Protein AF-A0A3D5ENH5-F1 (afdb_monomer)

Mean predicted aligned error: 2.67 Å

Sequence (175 aa):
KPVLPAELISSATKFFINPTGRFVIGGPMGDCGLTGRKIIVDTYGGMARHGGGAFSGKDPSKVDRSAAYAARYVAKNVVAAGLADKCELQVSYAIGVAEPTSISIETFGTGKLDEARLIELVREHFDLRPYGLIQMLDLERPIYQPTAAYGHFGRNEFPWESTDKADALRAAAGL

pLDDT: mean 98.02, std 1.58, range [82.12, 98.94]

Secondary structure (DSSP, 8-state):
--SS-GGG--TT----SSTTS---S-GGGTS---TTTTHHHHTTTTSS---S---TT--TTSHHHHHHHHHHHHHHHHHHTTS-S--EEEEE--TT-SS-SEEEEE-TT--SS-HHHHHHHHHHH---SHHHHHHHTT-SSS--GGGGSS-SSS-TTSGGG--TTHHHHHHHTT-

Solvent-accessible surface area (backbone atoms only — not comparable to full-atom values): 10839 Å² total; per-residue (Å²): 116,98,83,56,66,66,90,80,60,53,93,82,60,84,82,81,76,59,84,88,56,85,84,82,80,56,65,71,85,63,49,87,81,62,89,55,79,49,52,50,62,37,52,57,72,70,78,59,91,79,95,77,58,46,51,77,96,59,62,56,80,42,52,54,38,34,49,53,39,48,34,46,20,50,29,48,14,43,36,68,35,65,44,17,84,42,59,50,60,49,76,40,70,50,93,96,48,58,61,57,75,43,77,51,62,46,32,88,88,41,43,79,59,57,55,68,61,50,53,52,52,45,63,75,77,46,59,74,27,58,69,36,39,33,64,79,45,65,49,95,57,98,72,59,76,75,38,77,53,93,26,66,57,96,54,79,92,40,65,48,57,50,56,85,56,8,66,61,51,21,53,77,69,75,101

Nearest PDB structures (foldseek):
  7r2w-assembly1_A  TM=9.983E-01  e=2.459E-21  Escherichia coli
  7lo2-assembly1_C  TM=9.906E-01  e=1.721E-21  Escherichia coli 908573
  7low-assembly1_B  TM=9.964E-01  e=7.612E-21  Escherichia coli 908573
  7lo2-assembly1_B  TM=9.666E-01  e=2.610E-21  Escherichia coli 908573
  7r3b-assembly1_A  TM=9.700E-01  e=1.174E-19  Lactiplantibacillus plantarum

Structure (mmCIF, N/CA/C/O backbone):
data_AF-A0A3D5ENH5-F1
#
_entry.id   AF-A0A3D5ENH5-F1
#
loop_
_atom_site.group_PDB
_atom_site.id
_atom_site.type_symbol
_atom_site.label_atom_id
_atom_site.label_alt_id
_atom_site.label_comp_id
_atom_site.label_asym_id
_atom_site.label_entity_id
_atom_site.label_seq_id
_atom_site.pdbx_PDB_ins_code
_atom_site.Cartn_x
_atom_site.Cartn_y
_atom_site.Cartn_z
_atom_site.occupancy
_atom_site.B_iso_or_equiv
_atom_site.auth_seq_id
_atom_site.auth_comp_id
_atom_site.auth_asym_id
_atom_site.auth_atom_id
_atom_site.pdbx_PDB_model_num
ATOM 1 N N . LYS A 1 1 ? -4.719 -14.489 -23.154 1.00 82.12 1 LYS A N 1
ATOM 2 C CA . LYS A 1 1 ? -5.887 -15.387 -22.976 1.00 82.12 1 LYS A CA 1
ATOM 3 C C . LYS A 1 1 ? -5.878 -16.112 -21.629 1.00 82.12 1 LYS A C 1
ATOM 5 O O . LYS A 1 1 ? -6.842 -15.902 -20.925 1.00 82.12 1 LYS A O 1
ATOM 10 N N . PRO A 1 2 ? -4.840 -16.864 -21.210 1.00 95.56 2 PRO A N 1
ATOM 11 C CA . PRO A 1 2 ? -4.902 -17.636 -19.955 1.00 95.56 2 PRO A CA 1
ATOM 12 C C . PRO A 1 2 ? -4.847 -16.801 -18.659 1.00 95.56 2 PRO A C 1
ATOM 14 O O . PRO A 1 2 ? -5.080 -17.344 -17.592 1.00 95.56 2 PRO A O 1
ATOM 17 N N . VAL A 1 3 ? -4.506 -15.508 -18.746 1.00 97.00 3 VAL A N 1
ATOM 18 C CA . VAL A 1 3 ? -4.291 -14.631 -17.576 1.00 97.00 3 VAL A CA 1
ATOM 19 C C . VAL A 1 3 ? -5.497 -13.739 -17.261 1.00 97.00 3 VAL A C 1
ATOM 21 O O . VAL A 1 3 ? -5.759 -13.455 -16.101 1.00 97.00 3 VAL A O 1
ATOM 24 N N . LEU A 1 4 ? -6.212 -13.263 -18.284 1.00 97.00 4 LEU A N 1
ATOM 25 C CA . LEU A 1 4 ? -7.341 -12.346 -18.100 1.00 97.00 4 LEU A CA 1
ATOM 26 C C . LEU A 1 4 ? -8.644 -13.155 -18.006 1.00 97.00 4 LEU A C 1
ATOM 28 O O . LEU A 1 4 ? -8.786 -14.091 -18.799 1.00 97.00 4 LEU A O 1
ATOM 32 N N . PRO A 1 5 ? -9.595 -12.782 -17.128 1.00 97.25 5 PRO A N 1
ATOM 33 C CA . PRO A 1 5 ? -10.914 -13.407 -17.089 1.00 97.25 5 PRO A CA 1
ATOM 34 C C . PRO A 1 5 ? -11.600 -13.325 -18.457 1.00 97.25 5 PRO A C 1
ATOM 36 O O . PRO A 1 5 ? -11.591 -12.274 -19.108 1.00 97.25 5 PRO A O 1
ATOM 39 N N . ALA A 1 6 ? -12.140 -14.450 -18.925 1.00 96.38 6 ALA A N 1
ATOM 40 C CA . ALA A 1 6 ? -12.645 -14.581 -20.290 1.00 96.38 6 ALA A CA 1
ATOM 41 C C . ALA A 1 6 ? -13.847 -13.662 -20.553 1.00 96.38 6 ALA A C 1
ATOM 43 O O . ALA A 1 6 ? -13.983 -13.122 -21.647 1.00 96.38 6 ALA A O 1
ATOM 44 N N . GLU A 1 7 ? -14.669 -13.436 -19.534 1.00 96.81 7 GLU A N 1
ATOM 45 C CA . GLU A 1 7 ? -15.854 -12.585 -19.539 1.00 96.81 7 GLU A CA 1
ATOM 46 C C . GLU A 1 7 ? -15.550 -11.093 -19.747 1.00 96.81 7 GLU A C 1
ATOM 48 O O . GLU A 1 7 ? -16.420 -10.349 -20.193 1.00 96.81 7 GLU A O 1
ATOM 53 N N . LEU A 1 8 ? -14.314 -10.649 -19.483 1.00 97.19 8 LEU A N 1
ATOM 54 C CA . LEU A 1 8 ? -13.879 -9.269 -19.733 1.00 97.19 8 LEU A CA 1
ATOM 55 C C . LEU A 1 8 ? -13.344 -9.062 -21.161 1.00 97.19 8 LEU A C 1
ATOM 57 O O . LEU A 1 8 ? -13.073 -7.928 -21.564 1.00 97.19 8 LEU A O 1
ATOM 61 N N . ILE A 1 9 ? -13.170 -10.138 -21.937 1.00 97.38 9 ILE A N 1
ATOM 62 C CA . ILE A 1 9 ? -12.692 -10.085 -23.321 1.00 97.38 9 ILE A CA 1
ATOM 63 C C . ILE A 1 9 ? -13.882 -10.200 -24.271 1.00 97.38 9 ILE A C 1
ATOM 65 O O . ILE A 1 9 ? -14.577 -11.210 -24.306 1.00 97.38 9 ILE A O 1
ATOM 69 N N . SER A 1 10 ? -14.066 -9.189 -25.115 1.00 96.81 10 SER A N 1
ATOM 70 C CA . SER A 1 10 ? -15.130 -9.154 -26.121 1.00 96.81 10 SER A CA 1
ATOM 71 C C . SER A 1 10 ? -14.571 -8.940 -27.527 1.00 96.81 10 SER A C 1
ATOM 73 O O . SER A 1 10 ? -13.373 -8.723 -27.719 1.00 96.81 10 SER A O 1
ATOM 75 N N . SER A 1 11 ? -15.452 -8.952 -28.530 1.00 97.50 11 SER A N 1
ATOM 76 C CA . SER A 1 11 ? -15.104 -8.587 -29.909 1.00 97.50 11 SER A CA 1
ATOM 77 C C . SER A 1 11 ? -14.621 -7.137 -30.050 1.00 97.50 11 SER A C 1
ATOM 79 O O . SER A 1 11 ? -13.921 -6.824 -31.010 1.00 97.50 11 SER A O 1
ATOM 81 N N . ALA A 1 12 ? -14.947 -6.260 -29.094 1.00 97.88 12 ALA A N 1
ATOM 82 C CA . ALA A 1 12 ? -14.479 -4.876 -29.064 1.00 97.88 12 ALA A CA 1
ATOM 83 C C . ALA A 1 12 ? -13.084 -4.715 -28.425 1.00 97.88 12 ALA A C 1
ATOM 85 O O . ALA A 1 12 ? -12.483 -3.640 -28.517 1.00 97.88 12 ALA A O 1
ATOM 86 N N . THR A 1 13 ? -12.550 -5.754 -27.772 1.00 98.00 13 THR A N 1
ATOM 87 C CA . THR A 1 13 ? -11.240 -5.699 -27.113 1.00 98.00 13 THR A CA 1
ATOM 88 C C . THR A 1 13 ? -10.122 -5.581 -28.147 1.00 98.00 13 THR A C 1
ATOM 90 O O . THR A 1 13 ? -9.958 -6.429 -29.023 1.00 98.00 13 THR A O 1
ATOM 93 N N . LYS A 1 14 ? -9.304 -4.534 -28.018 1.00 98.00 14 LYS A N 1
ATOM 94 C CA . LYS A 1 14 ? -8.143 -4.300 -28.885 1.00 98.00 14 LYS A CA 1
ATOM 95 C C . LYS A 1 14 ? -6.900 -4.962 -28.294 1.00 98.00 14 LYS A C 1
ATOM 97 O O . LYS A 1 14 ? -6.564 -4.722 -27.137 1.00 98.00 14 LYS A O 1
ATOM 102 N N . PHE A 1 15 ? -6.192 -5.747 -29.104 1.00 97.75 15 PHE A N 1
ATOM 103 C CA . PHE A 1 15 ? -4.924 -6.376 -28.730 1.00 97.75 15 PHE A CA 1
ATOM 104 C C . PHE A 1 15 ? -3.775 -5.729 -29.499 1.00 97.75 15 PHE A C 1
ATOM 106 O O . PHE A 1 15 ? -3.644 -5.918 -30.705 1.00 97.75 15 PHE A O 1
ATOM 113 N N . PHE A 1 16 ? -2.928 -4.985 -28.793 1.00 97.88 16 PHE A N 1
ATOM 114 C CA . PHE A 1 16 ? -1.713 -4.400 -29.354 1.00 97.88 16 PHE A CA 1
ATOM 115 C C . PHE A 1 16 ? -0.511 -5.239 -28.919 1.00 97.88 16 PHE A C 1
ATOM 117 O O . PHE A 1 16 ? -0.053 -5.134 -27.784 1.00 97.88 16 PHE A O 1
ATOM 124 N N . ILE A 1 17 ? -0.021 -6.103 -29.808 1.00 98.00 17 ILE A N 1
ATOM 125 C CA . ILE A 1 17 ? 1.128 -6.981 -29.547 1.00 98.00 17 ILE A CA 1
ATOM 126 C C . ILE A 1 17 ? 2.328 -6.408 -30.290 1.00 98.00 17 ILE A C 1
ATOM 128 O O . ILE A 1 17 ? 2.298 -6.333 -31.514 1.00 98.00 17 ILE A O 1
ATOM 132 N N . ASN A 1 18 ? 3.354 -5.993 -29.541 1.00 97.75 18 ASN A N 1
ATOM 133 C CA . ASN A 1 18 ? 4.547 -5.312 -30.055 1.00 97.75 18 ASN A CA 1
ATOM 134 C C . ASN A 1 18 ? 4.210 -4.255 -31.129 1.00 97.75 18 ASN A C 1
ATOM 136 O O . ASN A 1 18 ? 4.622 -4.389 -32.281 1.00 97.75 18 ASN A O 1
ATOM 140 N N . PRO A 1 19 ? 3.456 -3.194 -30.778 1.00 97.69 19 PRO A N 1
ATOM 141 C CA . PRO A 1 19 ? 2.948 -2.224 -31.753 1.00 97.69 19 PRO A CA 1
ATOM 142 C C . PRO A 1 19 ? 4.048 -1.463 -32.512 1.00 97.69 19 PRO A C 1
ATOM 144 O O . PRO A 1 19 ? 3.781 -0.896 -33.564 1.00 97.69 19 PRO A O 1
ATOM 147 N N . THR A 1 20 ? 5.285 -1.464 -32.007 1.00 97.25 20 THR A N 1
ATOM 148 C CA . THR A 1 20 ? 6.466 -0.876 -32.660 1.00 97.25 20 THR A CA 1
ATOM 149 C C . THR A 1 20 ? 7.173 -1.839 -33.624 1.00 97.25 20 THR A C 1
ATOM 151 O O . THR A 1 20 ? 8.177 -1.478 -34.235 1.00 97.25 20 THR A O 1
ATOM 154 N N . GLY A 1 21 ? 6.674 -3.070 -33.775 1.00 97.00 21 GLY A N 1
ATOM 155 C CA . GLY A 1 21 ? 7.266 -4.113 -34.604 1.00 97.00 21 GLY A CA 1
ATOM 156 C C . GLY A 1 21 ? 8.228 -5.011 -33.825 1.00 97.00 21 GLY A C 1
ATOM 157 O O . GLY A 1 21 ? 7.844 -5.703 -32.884 1.00 97.00 21 GLY A O 1
ATOM 158 N N . ARG A 1 22 ? 9.491 -5.081 -34.253 1.00 97.38 22 ARG A N 1
ATOM 159 C CA . ARG A 1 22 ? 10.474 -6.003 -33.663 1.00 97.38 22 ARG A CA 1
ATOM 160 C C . ARG A 1 22 ? 11.064 -5.425 -32.377 1.00 97.38 22 ARG A C 1
ATOM 162 O O . ARG A 1 22 ? 11.642 -4.346 -32.399 1.00 97.38 22 ARG A O 1
ATOM 169 N N .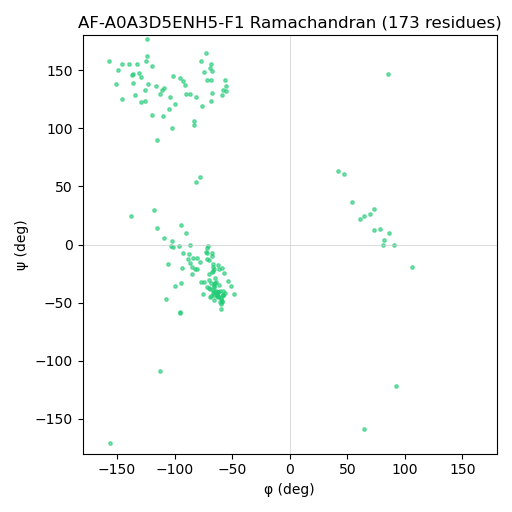 PHE A 1 23 ? 11.015 -6.198 -31.294 1.00 96.88 23 PHE A N 1
ATOM 170 C CA . PHE A 1 23 ? 11.647 -5.858 -30.019 1.00 96.88 23 PHE A CA 1
ATOM 171 C C . PHE A 1 23 ? 12.753 -6.875 -29.707 1.00 96.88 23 PHE A C 1
ATOM 173 O O . PHE A 1 23 ? 12.488 -7.939 -29.157 1.00 96.88 23 PHE A O 1
ATOM 180 N N . VAL A 1 24 ? 13.979 -6.586 -30.161 1.00 97.56 24 VAL A N 1
ATOM 181 C CA . VAL A 1 24 ? 15.131 -7.510 -30.064 1.00 97.56 24 VAL A CA 1
ATOM 182 C C . VAL A 1 24 ? 16.146 -7.047 -29.020 1.00 97.56 24 VAL A C 1
ATOM 184 O O . VAL A 1 24 ? 16.587 -7.844 -28.200 1.00 97.56 24 VAL A O 1
ATOM 187 N N . ILE A 1 25 ? 16.509 -5.762 -29.037 1.00 96.94 25 ILE A N 1
ATOM 188 C CA . ILE A 1 25 ? 17.395 -5.158 -28.034 1.00 96.94 25 ILE A CA 1
ATOM 189 C C . ILE A 1 25 ? 16.530 -4.707 -26.858 1.00 96.94 25 ILE A C 1
ATOM 191 O O . ILE A 1 25 ? 15.548 -4.000 -27.066 1.00 96.94 25 ILE A O 1
ATOM 195 N N . GLY A 1 26 ? 16.897 -5.091 -25.638 1.00 97.31 26 GLY A N 1
ATOM 196 C CA . GLY A 1 26 ? 16.169 -4.729 -24.425 1.00 97.31 26 GLY A CA 1
ATOM 197 C C . GLY A 1 26 ? 17.053 -4.775 -23.181 1.00 97.31 26 GLY A C 1
ATOM 198 O O . GLY A 1 26 ? 18.273 -4.919 -23.268 1.00 97.31 26 GLY A O 1
ATOM 199 N N . GLY A 1 27 ? 16.425 -4.647 -22.012 1.00 97.56 27 GLY A N 1
ATOM 200 C CA . GLY A 1 27 ? 17.134 -4.585 -20.734 1.00 97.56 27 GLY A CA 1
ATOM 201 C C . GLY A 1 27 ? 18.025 -3.338 -20.605 1.00 97.56 27 GLY A C 1
ATOM 202 O O . GLY A 1 27 ? 17.818 -2.363 -21.330 1.00 97.56 27 GLY A O 1
ATOM 203 N N . PRO A 1 28 ? 19.036 -3.369 -19.716 1.00 97.81 28 PRO A N 1
ATOM 204 C CA . PRO A 1 28 ? 19.915 -2.224 -19.454 1.00 97.81 28 PRO A CA 1
ATOM 205 C C . PRO A 1 28 ? 20.687 -1.697 -20.673 1.00 97.81 28 PRO A C 1
ATOM 207 O O . PRO A 1 28 ? 21.133 -0.557 -20.664 1.00 97.81 28 PRO A O 1
ATOM 210 N N . MET A 1 29 ? 20.843 -2.514 -21.722 1.00 97.75 29 MET A N 1
ATOM 211 C CA . MET A 1 29 ? 21.457 -2.098 -22.988 1.00 97.75 29 MET A CA 1
ATOM 212 C C . MET A 1 29 ? 20.585 -1.091 -23.756 1.00 97.75 29 MET A C 1
ATOM 214 O O . MET A 1 29 ? 21.111 -0.243 -24.470 1.00 97.75 29 MET A O 1
ATOM 218 N N . GLY A 1 30 ? 19.257 -1.213 -23.650 1.00 97.69 30 GLY A N 1
ATOM 219 C CA . GLY A 1 30 ? 18.309 -0.368 -24.380 1.00 97.69 30 GLY A CA 1
ATOM 220 C C . GLY A 1 30 ? 17.825 0.850 -23.593 1.00 97.69 30 GLY A C 1
ATOM 221 O O . GLY A 1 30 ? 17.561 1.885 -24.197 1.00 97.69 30 GLY A O 1
ATOM 222 N N . ASP A 1 31 ? 17.699 0.732 -22.269 1.00 98.25 31 ASP A N 1
ATOM 223 C CA . ASP A 1 31 ? 17.240 1.816 -21.394 1.00 98.25 31 ASP A CA 1
ATOM 224 C C . ASP A 1 31 ? 17.846 1.686 -19.989 1.00 98.25 31 ASP A C 1
ATOM 226 O O . ASP A 1 31 ? 17.929 0.592 -19.421 1.00 98.25 31 ASP A O 1
ATOM 230 N N . CYS A 1 32 ? 18.261 2.812 -19.413 1.00 98.38 32 CYS A N 1
ATOM 231 C CA . CYS A 1 32 ? 18.876 2.850 -18.093 1.00 98.38 32 CYS A CA 1
ATOM 232 C C . CYS A 1 32 ? 17.812 2.689 -16.997 1.00 98.38 32 CYS A C 1
ATOM 234 O O . CYS A 1 32 ? 16.912 3.516 -16.836 1.00 98.38 32 CYS A O 1
ATOM 236 N N . GLY A 1 33 ? 17.936 1.629 -16.199 1.00 98.38 33 GLY A N 1
ATOM 237 C CA . GLY A 1 33 ? 17.071 1.373 -15.051 1.00 98.38 33 GLY A CA 1
ATOM 238 C C . GLY A 1 33 ? 17.622 1.980 -13.762 1.00 98.38 33 GLY A C 1
ATOM 239 O O . GLY A 1 33 ? 18.805 1.849 -13.465 1.00 98.38 33 GLY A O 1
ATOM 240 N N . LEU A 1 34 ? 16.751 2.598 -12.960 1.00 98.69 34 LEU A N 1
ATOM 241 C CA . LEU A 1 34 ? 17.086 3.081 -11.619 1.00 98.69 34 LEU A CA 1
ATOM 242 C C . LEU A 1 34 ? 16.059 2.590 -10.593 1.00 98.69 34 LEU A C 1
ATOM 244 O O . LEU A 1 34 ? 14.856 2.530 -10.872 1.00 98.69 34 LEU A O 1
ATOM 248 N N . THR A 1 35 ? 16.535 2.291 -9.384 1.00 98.75 35 THR A N 1
ATOM 249 C CA . THR A 1 35 ? 15.696 1.937 -8.232 1.00 98.75 35 THR A CA 1
ATOM 250 C C . THR A 1 35 ? 14.654 3.025 -7.963 1.00 98.75 35 THR A C 1
ATOM 252 O O . THR A 1 35 ? 14.959 4.214 -8.004 1.00 98.75 35 THR A O 1
ATOM 255 N N . GLY A 1 36 ? 13.407 2.626 -7.690 1.00 98.31 36 GLY A N 1
ATOM 256 C CA . GLY A 1 36 ? 12.333 3.565 -7.349 1.00 98.31 36 GLY A CA 1
ATOM 257 C C . GLY A 1 36 ? 11.705 4.304 -8.535 1.00 98.31 36 GLY A C 1
ATOM 258 O O . GLY A 1 36 ? 10.956 5.254 -8.335 1.00 98.31 36 GLY A O 1
ATOM 259 N N . ARG A 1 37 ? 11.951 3.879 -9.781 1.00 98.69 37 ARG A N 1
ATOM 260 C CA . ARG A 1 37 ? 11.318 4.464 -10.985 1.00 98.69 37 ARG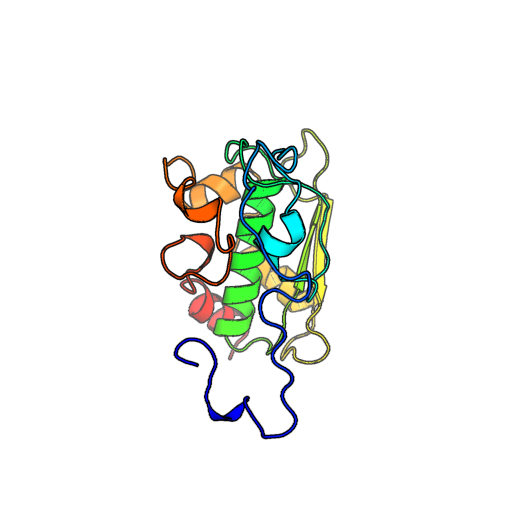 A CA 1
ATOM 261 C C . ARG A 1 37 ? 10.055 3.732 -11.452 1.00 98.69 37 ARG A C 1
ATOM 263 O O . ARG A 1 37 ? 9.638 3.897 -12.603 1.00 98.69 37 ARG A O 1
ATOM 270 N N . LYS A 1 38 ? 9.466 2.907 -10.581 1.00 98.69 38 LYS A N 1
ATOM 271 C CA . LYS A 1 38 ? 8.253 2.111 -10.833 1.00 98.69 38 LYS A CA 1
ATOM 272 C C . LYS A 1 38 ? 7.269 2.109 -9.652 1.00 98.69 38 LYS A C 1
ATOM 274 O O . LYS A 1 38 ? 6.401 1.257 -9.594 1.00 98.69 38 LYS A O 1
ATOM 279 N N . ILE A 1 39 ? 7.308 3.134 -8.797 1.00 98.75 39 ILE A N 1
ATOM 280 C CA . ILE A 1 39 ? 6.490 3.222 -7.569 1.00 98.75 39 ILE A CA 1
ATOM 281 C C . ILE A 1 39 ? 4.972 3.051 -7.772 1.00 98.75 39 ILE A C 1
ATOM 283 O O . ILE A 1 39 ? 4.294 2.500 -6.915 1.00 98.75 39 ILE A O 1
ATOM 287 N N . ILE A 1 40 ? 4.418 3.461 -8.918 1.00 98.81 40 ILE A N 1
ATOM 288 C CA . ILE A 1 40 ? 2.991 3.246 -9.223 1.00 98.81 40 ILE A CA 1
ATOM 289 C C . ILE A 1 40 ? 2.704 1.799 -9.657 1.00 98.81 40 ILE A C 1
ATOM 291 O O . ILE A 1 40 ? 1.638 1.268 -9.354 1.00 98.81 40 ILE A O 1
ATOM 295 N N . VAL A 1 41 ? 3.661 1.147 -10.327 1.00 98.75 41 VAL A N 1
ATOM 296 C CA . VAL A 1 41 ? 3.598 -0.289 -10.653 1.00 98.75 41 VAL A CA 1
ATOM 297 C C . VAL A 1 41 ? 3.753 -1.129 -9.384 1.00 98.75 41 VAL A C 1
ATOM 299 O O . VAL A 1 41 ? 3.078 -2.139 -9.240 1.00 98.75 41 VAL A O 1
ATOM 302 N N . ASP A 1 42 ? 4.602 -0.690 -8.453 1.00 98.81 42 ASP A N 1
ATOM 303 C CA . ASP A 1 42 ? 4.830 -1.367 -7.173 1.00 98.81 42 ASP A CA 1
ATOM 304 C C . ASP A 1 42 ? 3.595 -1.337 -6.256 1.00 98.81 42 ASP A C 1
ATOM 306 O O . ASP A 1 42 ? 3.478 -2.181 -5.367 1.00 98.81 42 ASP A O 1
ATOM 310 N N . THR A 1 43 ? 2.685 -0.378 -6.467 1.00 98.88 43 THR A N 1
ATOM 311 C CA . THR A 1 43 ? 1.537 -0.104 -5.593 1.00 98.88 43 THR A CA 1
ATOM 312 C C . THR A 1 43 ? 0.195 -0.421 -6.257 1.00 98.88 43 THR A C 1
ATOM 314 O O . THR A 1 43 ? -0.158 -1.585 -6.414 1.00 98.88 43 THR A O 1
ATOM 317 N N . TYR A 1 44 ? -0.589 0.599 -6.608 1.00 98.56 44 TYR A N 1
ATOM 318 C CA . TYR A 1 44 ? -2.016 0.467 -6.921 1.00 98.56 44 TYR A CA 1
ATOM 319 C C . TYR A 1 44 ? -2.352 0.800 -8.378 1.00 98.56 44 TYR A C 1
ATOM 321 O O . TYR A 1 44 ? -3.513 1.041 -8.701 1.00 98.56 44 TYR A O 1
ATOM 329 N N . GLY A 1 45 ? -1.354 0.888 -9.266 1.00 98.31 45 GLY A N 1
ATOM 330 C CA . GLY A 1 45 ? -1.584 1.124 -10.696 1.00 98.31 45 GLY A CA 1
ATOM 331 C C . GLY A 1 45 ? -2.294 2.447 -11.016 1.00 98.31 45 GLY A C 1
ATOM 332 O O . GLY A 1 45 ? -2.913 2.564 -12.067 1.00 98.31 45 GLY A O 1
ATOM 333 N N . GLY A 1 46 ? -2.228 3.428 -10.111 1.00 97.88 46 GLY A N 1
ATOM 334 C CA . GLY A 1 46 ? -2.896 4.727 -10.238 1.00 97.88 46 GLY A CA 1
ATOM 335 C C . GLY A 1 46 ? -4.307 4.792 -9.644 1.00 97.88 46 GLY A C 1
ATOM 336 O O . GLY A 1 46 ? -4.911 5.857 -9.685 1.00 97.88 46 GLY A O 1
ATOM 337 N N . MET A 1 47 ? -4.822 3.698 -9.068 1.00 97.69 47 MET A N 1
ATOM 338 C CA . MET A 1 47 ? -6.137 3.684 -8.410 1.00 97.69 47 MET A CA 1
ATOM 339 C C . MET A 1 47 ? -6.160 4.484 -7.096 1.00 97.69 47 MET A C 1
ATOM 341 O O . MET A 1 47 ? -7.195 5.036 -6.739 1.00 97.69 47 MET A O 1
ATOM 345 N N . ALA A 1 48 ? -5.032 4.544 -6.387 1.00 97.81 48 ALA A N 1
ATOM 346 C CA . ALA A 1 48 ? -4.890 5.245 -5.112 1.00 97.81 48 ALA A CA 1
ATOM 347 C C . ALA A 1 48 ? -3.748 6.266 -5.166 1.00 97.81 48 ALA A C 1
ATOM 349 O O . ALA A 1 48 ? -2.824 6.153 -5.985 1.00 97.81 48 ALA A O 1
ATOM 350 N N . ARG A 1 49 ? -3.807 7.262 -4.279 1.00 98.31 49 ARG A N 1
ATOM 351 C CA . ARG A 1 49 ? -2.792 8.323 -4.182 1.00 98.31 49 ARG A CA 1
ATOM 352 C C . ARG A 1 49 ? -1.467 7.763 -3.653 1.00 98.31 49 ARG A C 1
ATOM 354 O O . ARG A 1 49 ? -1.437 6.786 -2.910 1.00 98.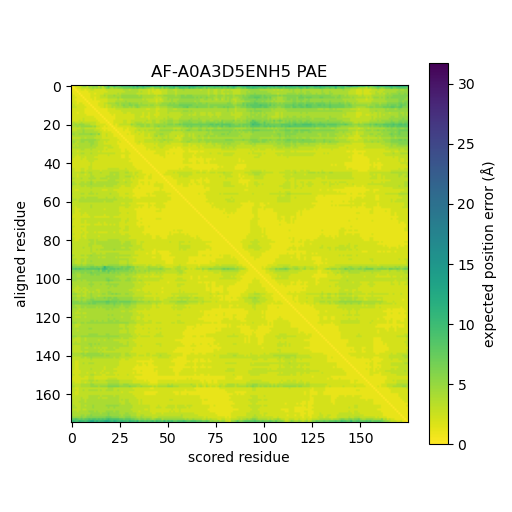31 49 ARG A O 1
ATOM 361 N N . HIS A 1 50 ? -0.353 8.393 -4.028 1.00 98.69 50 HIS A N 1
ATOM 362 C CA . HIS A 1 50 ? 0.989 7.928 -3.669 1.00 98.69 50 HIS A CA 1
ATOM 363 C C . HIS A 1 50 ? 1.803 9.032 -2.978 1.00 98.69 50 HIS A C 1
ATOM 365 O O . HIS A 1 50 ? 1.867 10.151 -3.478 1.00 98.69 50 HIS A O 1
ATOM 371 N N . GLY A 1 51 ? 2.465 8.710 -1.860 1.00 98.25 51 GLY A N 1
ATOM 372 C CA . GLY A 1 51 ? 3.240 9.678 -1.058 1.00 98.25 51 GLY A CA 1
ATOM 373 C C . GLY A 1 51 ? 4.620 10.045 -1.625 1.00 98.25 51 GLY A C 1
ATOM 374 O O . GLY A 1 51 ? 5.223 11.025 -1.210 1.00 98.25 51 GLY A O 1
ATOM 375 N N . GLY A 1 52 ? 5.124 9.265 -2.584 1.00 98.56 52 GLY A N 1
ATOM 376 C CA . GLY A 1 52 ? 6.335 9.561 -3.369 1.00 98.56 52 GLY A CA 1
ATOM 377 C C . GLY A 1 52 ? 7.568 8.728 -3.002 1.00 98.56 52 GLY A C 1
ATOM 378 O O . GLY A 1 52 ? 8.466 8.574 -3.828 1.00 98.56 52 GLY A O 1
ATOM 379 N N . GLY A 1 53 ? 7.595 8.123 -1.814 1.00 98.50 53 GLY A N 1
ATOM 380 C CA . GLY A 1 53 ? 8.687 7.258 -1.372 1.00 98.50 53 GLY A CA 1
ATOM 381 C C . GLY A 1 53 ? 8.781 5.948 -2.165 1.00 98.50 53 GLY A C 1
ATOM 382 O O . GLY A 1 53 ? 7.800 5.234 -2.324 1.00 98.50 53 GLY A O 1
ATOM 383 N N . ALA A 1 54 ? 9.978 5.604 -2.648 1.00 98.81 54 ALA A N 1
ATOM 384 C CA . ALA A 1 54 ? 10.254 4.285 -3.227 1.00 98.81 54 ALA A CA 1
ATOM 385 C C . ALA A 1 54 ? 10.426 3.198 -2.152 1.00 98.81 54 ALA A C 1
ATOM 387 O O . ALA A 1 54 ? 10.817 3.513 -1.027 1.00 98.81 54 ALA A O 1
ATOM 388 N N . PHE A 1 55 ? 10.232 1.923 -2.509 1.00 98.81 55 PHE A N 1
ATOM 389 C CA . PHE A 1 55 ? 10.380 0.806 -1.570 1.00 98.81 55 PHE A CA 1
ATOM 390 C C . PHE A 1 55 ? 11.755 0.140 -1.622 1.00 98.81 55 PHE A C 1
ATOM 392 O O . PHE A 1 55 ? 12.424 0.067 -0.594 1.00 98.81 55 PHE A O 1
ATOM 399 N N . SER A 1 56 ? 12.175 -0.392 -2.773 1.00 98.75 56 SER A N 1
ATOM 400 C CA . SER A 1 56 ? 13.392 -1.212 -2.933 1.00 98.75 56 SER A CA 1
ATOM 401 C C . SER A 1 56 ? 14.677 -0.514 -2.457 1.00 98.75 56 SER A C 1
ATOM 403 O O . SER A 1 56 ? 14.843 0.687 -2.645 1.00 98.75 56 SER A O 1
ATOM 405 N N . GLY A 1 57 ? 15.579 -1.274 -1.822 1.00 98.56 57 GLY A N 1
ATOM 406 C CA . GLY A 1 57 ? 16.842 -0.768 -1.256 1.00 98.56 57 GLY A CA 1
ATOM 407 C C . GLY A 1 57 ? 16.758 -0.118 0.134 1.00 98.56 57 GLY A C 1
ATOM 408 O O . GLY A 1 57 ? 17.769 0.372 0.624 1.00 98.56 57 GLY A O 1
ATOM 409 N N . LYS A 1 58 ? 15.584 -0.110 0.778 1.00 98.81 58 LYS A N 1
ATOM 410 C CA . LYS A 1 58 ? 15.372 0.473 2.112 1.00 98.81 58 LYS A CA 1
ATOM 411 C C . LYS A 1 58 ? 15.150 -0.607 3.166 1.00 98.81 58 LYS A C 1
ATOM 413 O O . LYS A 1 58 ? 14.379 -1.530 2.931 1.00 98.81 58 LYS A O 1
ATOM 418 N N . ASP A 1 59 ? 15.791 -0.499 4.318 1.00 98.69 59 ASP A N 1
ATOM 419 C CA . ASP A 1 59 ? 15.472 -1.322 5.488 1.00 98.69 59 ASP A CA 1
ATOM 420 C C . ASP A 1 59 ? 14.122 -0.873 6.116 1.00 98.69 59 ASP A C 1
ATOM 422 O O . ASP A 1 59 ? 13.616 0.205 5.771 1.00 98.69 59 ASP A O 1
ATOM 426 N N . PRO A 1 60 ? 13.489 -1.666 7.002 1.00 98.50 60 PRO A N 1
ATOM 427 C CA . PRO A 1 60 ? 12.145 -1.360 7.494 1.00 98.50 60 PRO A CA 1
ATOM 428 C C . PRO A 1 60 ? 12.067 -0.186 8.484 1.00 98.50 60 PRO A C 1
ATOM 430 O O . PRO A 1 60 ? 10.959 0.266 8.780 1.00 98.50 60 PRO A O 1
ATOM 433 N N . SER A 1 61 ? 13.192 0.388 8.933 1.00 97.81 61 SER A N 1
ATOM 434 C CA . SER A 1 61 ? 13.173 1.661 9.672 1.00 97.81 61 SER A CA 1
ATOM 435 C C . SER A 1 61 ? 12.730 2.842 8.799 1.00 97.81 61 SER A C 1
ATOM 437 O O . SER A 1 61 ? 12.318 3.885 9.310 1.00 97.81 61 SER A O 1
ATOM 439 N N . LYS A 1 62 ? 12.795 2.704 7.467 1.00 98.56 62 LYS A N 1
ATOM 440 C CA . LYS A 1 62 ? 12.378 3.743 6.522 1.00 98.56 62 LYS A CA 1
ATOM 441 C C . LYS A 1 62 ? 10.870 3.679 6.306 1.00 98.56 62 LYS A C 1
ATOM 443 O O . LYS A 1 62 ? 10.374 2.821 5.573 1.00 98.56 62 LYS A O 1
ATOM 448 N N . VAL A 1 63 ? 10.165 4.646 6.891 1.00 98.50 63 VAL A N 1
ATOM 449 C CA . VAL A 1 63 ? 8.694 4.739 6.856 1.00 98.50 63 VAL A CA 1
ATOM 450 C C . VAL A 1 63 ? 8.110 4.785 5.444 1.00 98.50 63 VAL A C 1
ATOM 452 O O . VAL A 1 63 ? 7.003 4.301 5.246 1.00 98.50 63 VAL A O 1
ATOM 455 N N . ASP A 1 64 ? 8.875 5.230 4.440 1.00 98.69 64 ASP A N 1
ATOM 456 C CA . ASP A 1 64 ? 8.483 5.118 3.027 1.00 98.69 64 ASP A CA 1
ATOM 457 C C . ASP A 1 64 ? 8.052 3.695 2.636 1.00 98.69 64 ASP A C 1
ATOM 459 O O . ASP A 1 64 ? 7.161 3.528 1.811 1.00 98.69 64 ASP A O 1
ATOM 463 N N . ARG A 1 65 ? 8.692 2.665 3.210 1.00 98.88 65 ARG A N 1
ATOM 464 C CA . ARG A 1 65 ? 8.345 1.258 2.992 1.00 98.88 65 ARG A CA 1
ATOM 465 C C . ARG A 1 65 ? 7.415 0.743 4.086 1.00 98.88 65 ARG A C 1
ATOM 467 O O . ARG A 1 65 ? 6.333 0.253 3.779 1.00 98.88 65 ARG A O 1
ATOM 474 N N . SER A 1 66 ? 7.838 0.817 5.347 1.00 98.81 66 SER A N 1
ATOM 475 C CA . SER A 1 66 ? 7.122 0.154 6.444 1.00 98.81 66 SER A CA 1
ATOM 476 C C . SER A 1 66 ? 5.742 0.756 6.698 1.00 98.81 66 SER A C 1
ATOM 478 O O . SER A 1 66 ? 4.788 0.005 6.895 1.00 98.81 66 SER A O 1
ATOM 480 N N . ALA A 1 67 ? 5.590 2.080 6.606 1.00 98.81 67 ALA A N 1
ATOM 481 C CA . ALA A 1 67 ? 4.290 2.718 6.798 1.00 98.81 67 ALA A CA 1
ATOM 482 C C . ALA A 1 67 ? 3.365 2.512 5.592 1.00 98.81 67 ALA A C 1
ATOM 484 O O . ALA A 1 67 ? 2.164 2.346 5.773 1.00 98.81 67 ALA A O 1
ATOM 485 N N . ALA A 1 68 ? 3.906 2.431 4.369 1.00 98.94 68 ALA A N 1
ATOM 486 C CA . ALA A 1 68 ? 3.120 2.060 3.191 1.00 98.94 68 ALA A CA 1
ATOM 487 C C . ALA A 1 68 ? 2.588 0.617 3.287 1.00 98.94 68 ALA A C 1
ATOM 489 O O . ALA A 1 68 ? 1.434 0.356 2.947 1.00 98.94 68 ALA A O 1
ATOM 490 N N . TYR A 1 69 ? 3.400 -0.315 3.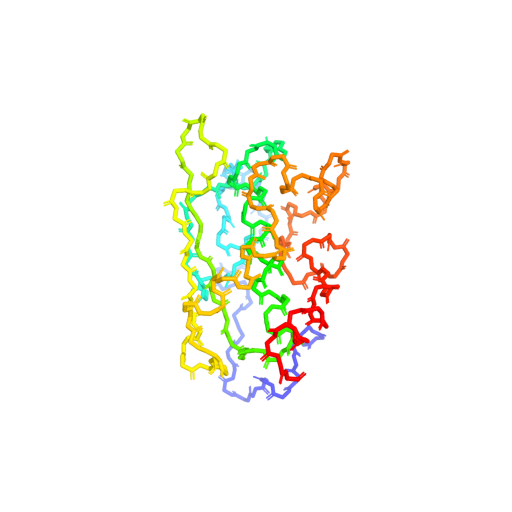798 1.00 98.94 69 TYR A N 1
ATOM 491 C CA . TYR A 1 69 ? 2.971 -1.692 4.059 1.00 98.94 69 TYR A CA 1
ATOM 492 C C . TYR A 1 69 ? 1.913 -1.756 5.159 1.00 98.94 69 TYR A C 1
ATOM 494 O O . TYR A 1 69 ? 0.898 -2.428 4.995 1.00 98.94 69 TYR A O 1
ATOM 502 N N . ALA A 1 70 ? 2.090 -1.016 6.254 1.00 98.88 70 ALA A N 1
ATOM 503 C CA . ALA A 1 70 ? 1.074 -0.945 7.296 1.00 98.88 70 ALA A CA 1
ATOM 504 C C . ALA A 1 70 ? -0.216 -0.275 6.811 1.00 98.88 70 ALA A C 1
ATOM 506 O O . ALA A 1 70 ? -1.295 -0.739 7.155 1.00 98.88 70 ALA A O 1
ATOM 507 N N . ALA A 1 71 ? -0.138 0.744 5.952 1.00 98.88 71 ALA A N 1
ATOM 508 C CA . ALA A 1 71 ? -1.320 1.353 5.352 1.00 98.88 71 ALA A CA 1
ATOM 509 C C . ALA A 1 71 ? -2.097 0.358 4.483 1.00 98.88 71 ALA A C 1
ATOM 511 O O . ALA A 1 71 ? -3.323 0.284 4.578 1.00 98.88 71 ALA A O 1
ATOM 512 N N . ARG A 1 72 ? -1.390 -0.470 3.699 1.00 98.88 72 ARG A N 1
ATOM 513 C CA . ARG A 1 72 ? -1.996 -1.602 2.985 1.00 98.88 72 ARG A CA 1
ATOM 514 C C . ARG A 1 72 ? -2.669 -2.574 3.953 1.00 98.88 72 ARG A C 1
ATOM 516 O O . ARG A 1 72 ? -3.821 -2.936 3.729 1.00 98.88 72 ARG A O 1
ATOM 523 N N . TYR A 1 73 ? -1.963 -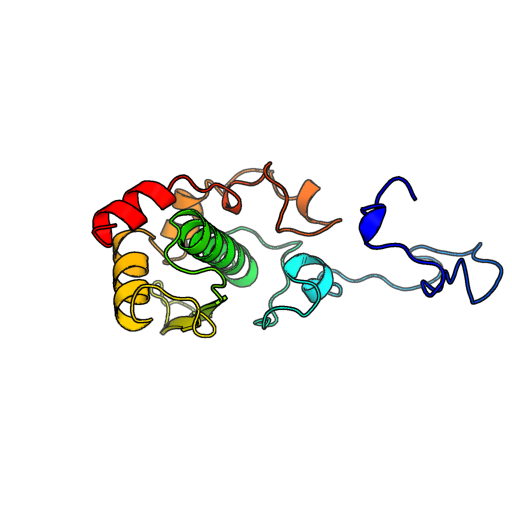2.978 5.004 1.00 98.94 73 TYR A N 1
ATOM 524 C CA . TYR A 1 73 ? -2.451 -3.927 6.001 1.00 98.94 73 TYR A CA 1
ATOM 525 C C . TYR A 1 73 ? -3.719 -3.422 6.703 1.00 98.94 73 TYR A C 1
ATOM 527 O O . TYR A 1 73 ? -4.719 -4.137 6.755 1.00 98.94 73 TYR A O 1
ATOM 535 N N . VAL A 1 74 ? -3.724 -2.165 7.149 1.00 98.88 74 VAL A N 1
ATOM 536 C CA . VAL A 1 74 ? -4.884 -1.500 7.758 1.00 98.88 74 VAL A CA 1
ATOM 537 C C . VAL A 1 74 ? -6.058 -1.464 6.783 1.00 98.88 74 VAL A C 1
ATOM 539 O O . VAL A 1 74 ? -7.120 -1.995 7.096 1.00 98.88 74 VAL A O 1
ATOM 542 N N . ALA A 1 75 ? -5.873 -0.907 5.581 1.00 98.88 75 ALA A N 1
ATOM 543 C CA . ALA A 1 75 ? -6.955 -0.778 4.604 1.00 98.88 75 ALA A CA 1
ATOM 544 C C . ALA A 1 75 ? -7.534 -2.145 4.200 1.00 98.88 75 ALA A C 1
ATOM 546 O O . ALA A 1 75 ? -8.751 -2.299 4.092 1.00 98.88 75 ALA A O 1
ATOM 547 N N . LYS A 1 76 ? -6.679 -3.165 4.033 1.00 98.88 76 LYS A N 1
ATOM 548 C CA . LYS A 1 76 ? -7.110 -4.535 3.727 1.00 98.88 76 LYS A CA 1
ATOM 549 C C . LYS A 1 76 ? -7.933 -5.134 4.869 1.00 98.88 76 LYS A C 1
ATOM 551 O O . LYS A 1 76 ? -8.949 -5.762 4.594 1.00 98.88 76 LYS A O 1
ATOM 556 N N . ASN A 1 77 ? -7.538 -4.918 6.125 1.00 98.88 77 ASN A N 1
ATOM 557 C CA . ASN A 1 77 ? -8.281 -5.400 7.292 1.00 98.88 77 ASN A CA 1
ATOM 558 C C . ASN A 1 77 ? -9.614 -4.668 7.493 1.00 98.88 77 ASN A C 1
ATOM 560 O O . ASN A 1 77 ? -10.601 -5.320 7.813 1.00 98.88 77 ASN A O 1
ATOM 564 N N . VAL A 1 78 ? -9.678 -3.356 7.244 1.00 98.81 78 VAL A N 1
ATOM 565 C CA . VAL A 1 78 ? -10.935 -2.580 7.274 1.00 98.81 78 VAL A CA 1
ATOM 566 C C . VAL A 1 78 ? -11.937 -3.126 6.252 1.00 98.81 78 VAL A C 1
ATOM 568 O O . VAL A 1 78 ? -13.099 -3.361 6.586 1.00 98.81 78 VAL A O 1
ATOM 571 N N . VAL A 1 79 ? -11.483 -3.389 5.021 1.00 98.81 79 VAL A N 1
ATOM 572 C CA . VAL A 1 79 ? -12.335 -3.973 3.972 1.00 98.81 79 VAL A CA 1
ATOM 573 C C . VAL A 1 79 ? -12.713 -5.422 4.301 1.00 98.81 79 VAL A C 1
ATOM 575 O O . VAL A 1 79 ? -13.879 -5.789 4.199 1.00 98.81 79 VAL A O 1
ATOM 578 N N . ALA A 1 80 ? -11.766 -6.246 4.759 1.00 98.69 80 ALA A N 1
ATOM 579 C CA . ALA A 1 80 ? -12.027 -7.641 5.127 1.00 98.69 80 ALA A CA 1
ATOM 580 C C . ALA A 1 80 ? -12.985 -7.784 6.324 1.00 98.69 80 ALA A C 1
ATOM 582 O O . ALA A 1 80 ? -13.793 -8.709 6.352 1.00 98.69 80 ALA A O 1
ATOM 583 N N . ALA A 1 81 ? -12.954 -6.842 7.271 1.00 98.62 81 ALA A N 1
ATOM 584 C CA . ALA A 1 81 ? -13.913 -6.743 8.373 1.00 98.62 81 ALA A CA 1
ATOM 585 C C . ALA A 1 81 ? -15.332 -6.372 7.899 1.00 98.62 81 ALA A C 1
ATOM 587 O O . ALA A 1 81 ? -16.291 -6.422 8.671 1.00 98.62 81 ALA A O 1
ATOM 588 N N . GLY A 1 82 ? -15.480 -5.985 6.628 1.00 98.50 82 GLY A N 1
ATOM 589 C CA . GLY A 1 82 ? -16.728 -5.508 6.055 1.00 98.50 82 GLY A CA 1
ATOM 590 C C . GLY A 1 82 ? -17.134 -4.140 6.592 1.00 98.50 82 GLY A C 1
ATOM 591 O O . GLY A 1 82 ? -18.332 -3.863 6.638 1.00 98.50 82 GLY A O 1
ATOM 592 N N . LEU A 1 83 ? -16.177 -3.314 7.031 1.00 98.62 83 LEU A N 1
ATOM 593 C CA . LEU A 1 83 ? -16.436 -1.953 7.514 1.00 98.62 83 LEU A CA 1
ATOM 594 C C . LEU A 1 83 ? -16.547 -0.939 6.369 1.00 98.62 83 LEU A C 1
ATOM 596 O O . LEU A 1 83 ? -17.157 0.110 6.557 1.00 98.62 83 LEU A O 1
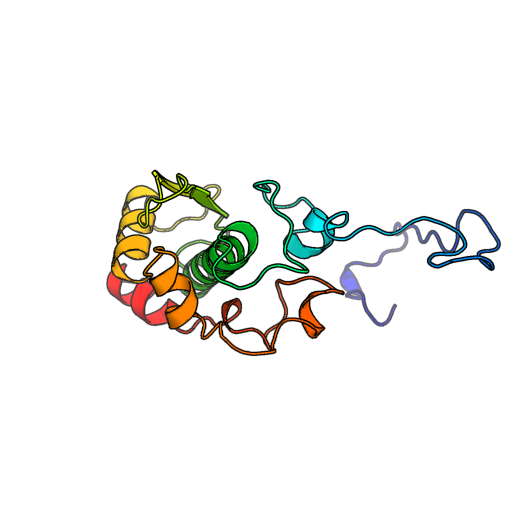ATOM 600 N N . ALA A 1 84 ? -15.992 -1.260 5.197 1.00 98.62 84 ALA A N 1
ATOM 601 C CA . ALA A 1 84 ? -16.139 -0.509 3.953 1.00 98.62 84 ALA A CA 1
ATOM 602 C C . ALA A 1 84 ? -15.875 -1.418 2.739 1.00 98.62 84 ALA A C 1
ATOM 604 O O . ALA A 1 84 ? -15.145 -2.402 2.862 1.00 98.62 84 ALA A O 1
ATOM 605 N N . ASP A 1 85 ? -16.390 -1.062 1.561 1.00 98.50 85 ASP A N 1
ATOM 606 C CA . ASP A 1 85 ? -16.042 -1.750 0.302 1.00 98.50 85 ASP A CA 1
ATOM 607 C C . ASP A 1 85 ? -14.750 -1.189 -0.318 1.00 98.50 85 ASP A C 1
ATOM 609 O O . ASP A 1 85 ? -14.048 -1.868 -1.073 1.00 98.50 85 ASP A O 1
ATOM 613 N N . LYS A 1 86 ? -14.424 0.072 -0.008 1.00 98.25 86 LYS A N 1
ATOM 614 C CA . LYS A 1 86 ? -13.196 0.769 -0.403 1.00 98.25 86 LYS A CA 1
ATOM 615 C C . LYS A 1 86 ? -12.642 1.535 0.790 1.00 98.25 86 LYS A C 1
ATOM 617 O O . LYS A 1 86 ? -13.390 2.166 1.524 1.00 98.25 86 LYS A O 1
ATOM 622 N N . CYS A 1 87 ? -11.326 1.503 0.958 1.00 98.69 87 CYS A N 1
ATOM 623 C CA . CYS A 1 87 ? -10.635 2.223 2.021 1.00 98.69 87 CYS A CA 1
ATOM 624 C C . CYS A 1 87 ? -9.274 2.697 1.505 1.00 98.69 87 CYS A C 1
ATOM 626 O O . CYS A 1 87 ? -8.468 1.884 1.047 1.00 98.69 87 CYS A O 1
ATOM 628 N N . GLU A 1 88 ? -9.005 3.995 1.599 1.00 98.69 88 GLU A N 1
ATOM 629 C CA . GLU A 1 88 ? -7.678 4.585 1.420 1.00 98.69 88 GLU A CA 1
ATOM 630 C C . GLU A 1 88 ? -7.206 5.141 2.7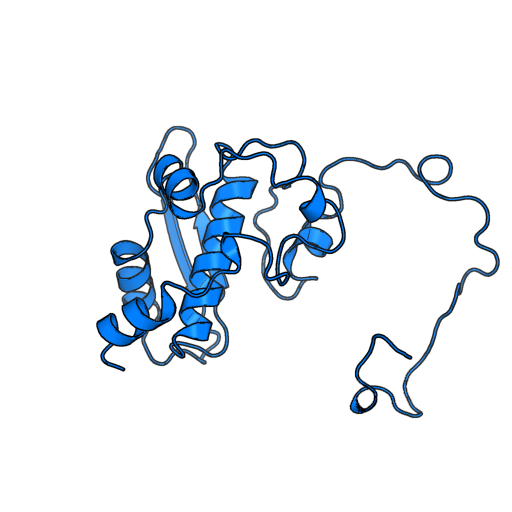69 1.00 98.69 88 GLU A C 1
ATOM 632 O O . GLU A 1 88 ? -7.946 5.864 3.429 1.00 98.69 88 GLU A O 1
ATOM 637 N N . LEU A 1 89 ? -5.986 4.785 3.188 1.00 98.50 89 LEU A N 1
ATOM 638 C CA . LEU A 1 89 ? -5.334 5.333 4.380 1.00 98.50 89 LEU A CA 1
ATOM 639 C C . LEU A 1 89 ? -4.152 6.204 3.950 1.00 98.50 89 LEU A C 1
ATOM 641 O O . LEU A 1 89 ? -3.301 5.758 3.176 1.00 98.50 89 LEU A O 1
ATOM 645 N N . GLN A 1 90 ? -4.045 7.400 4.521 1.00 98.75 90 GLN A N 1
ATOM 646 C CA . GLN A 1 90 ? -2.841 8.222 4.458 1.00 98.75 90 GLN A CA 1
ATOM 647 C C . GLN A 1 90 ? -2.267 8.414 5.864 1.00 98.75 90 GLN A C 1
ATOM 649 O O . GLN A 1 90 ? -2.981 8.717 6.818 1.00 98.75 90 GLN A O 1
ATOM 654 N N . VAL A 1 91 ? -0.945 8.284 5.968 1.00 98.50 91 VAL A N 1
ATOM 655 C CA . VAL A 1 91 ? -0.168 8.581 7.176 1.00 98.50 91 VAL A CA 1
ATOM 656 C C . VAL A 1 91 ? 1.022 9.468 6.825 1.00 98.50 91 VAL A C 1
ATOM 658 O O . VAL A 1 91 ? 1.574 9.364 5.727 1.00 98.50 91 VAL A O 1
ATOM 661 N N . SER A 1 92 ? 1.421 10.345 7.743 1.00 98.50 92 SER A N 1
ATOM 662 C CA . SER A 1 92 ? 2.608 11.198 7.598 1.00 98.50 92 SER A CA 1
ATOM 663 C C . SER A 1 92 ? 3.463 11.172 8.860 1.00 98.50 92 SER A C 1
ATOM 665 O O . SER A 1 92 ? 2.954 10.896 9.945 1.00 98.50 92 SER A O 1
ATOM 667 N N . TYR A 1 93 ? 4.759 11.457 8.719 1.00 98.62 93 TYR A N 1
ATOM 668 C CA . TYR A 1 93 ? 5.713 11.488 9.827 1.00 98.62 93 TYR A CA 1
ATOM 669 C C . TYR A 1 93 ? 6.622 12.710 9.712 1.00 98.62 93 TYR A C 1
ATOM 671 O O . TYR A 1 93 ? 7.010 13.104 8.610 1.00 98.62 93 TYR A O 1
ATOM 679 N N . ALA A 1 94 ? 7.025 13.250 10.860 1.00 97.81 94 ALA A N 1
ATOM 680 C CA . ALA A 1 94 ? 8.142 14.180 10.961 1.00 97.81 94 ALA A CA 1
ATOM 681 C C . ALA A 1 94 ? 9.422 13.419 11.335 1.00 97.81 94 ALA A C 1
ATOM 683 O O . ALA A 1 94 ? 9.392 12.474 12.124 1.00 97.81 94 ALA A O 1
ATOM 684 N N . ILE A 1 95 ? 10.565 13.830 10.780 1.00 94.62 95 ILE A N 1
ATOM 685 C CA . ILE A 1 95 ? 11.852 13.195 11.087 1.00 94.62 95 ILE A CA 1
ATOM 686 C C . ILE A 1 95 ? 12.152 13.283 12.5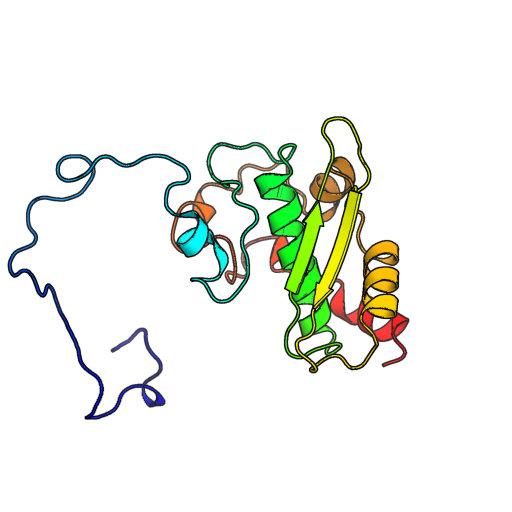93 1.00 94.62 95 ILE A C 1
ATOM 688 O O . ILE A 1 95 ? 12.070 14.353 13.190 1.00 94.62 95 ILE A O 1
ATOM 692 N N . GLY A 1 96 ? 12.479 12.145 13.212 1.00 92.56 96 GLY A N 1
ATOM 693 C CA . GLY A 1 96 ? 12.751 12.056 14.652 1.00 92.56 96 GLY A CA 1
ATOM 694 C C . GLY A 1 96 ? 11.512 11.974 15.554 1.00 92.56 96 GLY A C 1
ATOM 695 O O . GLY A 1 96 ? 11.672 11.841 16.764 1.00 92.56 96 GLY A O 1
ATOM 696 N N . VAL A 1 97 ? 10.294 12.003 15.000 1.00 96.62 97 VAL A N 1
ATOM 697 C CA . VAL A 1 97 ? 9.042 11.834 15.753 1.00 96.62 97 VAL A CA 1
ATOM 698 C C . VAL A 1 97 ? 8.484 10.433 15.505 1.00 96.62 97 VAL A C 1
ATOM 700 O O . VAL A 1 97 ? 8.334 10.011 14.361 1.00 96.62 97 VAL A O 1
ATOM 703 N N . ALA A 1 98 ? 8.207 9.696 16.583 1.00 96.81 98 ALA A N 1
ATOM 704 C CA . ALA A 1 98 ? 7.719 8.320 16.484 1.00 96.81 98 ALA A CA 1
ATOM 705 C C . ALA A 1 98 ? 6.242 8.248 16.072 1.00 96.81 98 ALA A C 1
ATOM 707 O O . ALA A 1 98 ? 5.873 7.408 15.258 1.00 96.81 98 ALA A O 1
ATOM 708 N N . GLU A 1 99 ? 5.403 9.111 16.640 1.00 97.88 99 GLU A N 1
ATOM 709 C CA . GLU A 1 99 ? 3.979 9.155 16.312 1.00 97.88 99 GLU A CA 1
ATOM 710 C C . GLU A 1 99 ? 3.750 9.746 14.912 1.00 97.88 99 GLU A C 1
ATOM 712 O O . GLU A 1 99 ? 4.418 10.723 14.547 1.00 97.88 99 GLU A O 1
ATOM 717 N N . PRO A 1 100 ? 2.793 9.212 14.129 1.00 97.88 100 PRO A N 1
ATOM 718 C CA . PRO A 1 100 ? 2.377 9.847 12.888 1.00 97.88 100 PRO A CA 1
ATOM 719 C C . PRO A 1 100 ? 1.883 11.276 13.143 1.00 97.88 100 PRO A C 1
ATOM 721 O O . PRO A 1 100 ? 1.043 11.512 14.015 1.00 97.88 100 PRO A O 1
ATOM 724 N N . THR A 1 101 ? 2.348 12.232 12.341 1.00 98.00 101 THR A N 1
ATOM 725 C CA . THR A 1 101 ? 1.868 13.622 12.380 1.00 98.00 101 THR A CA 1
ATOM 726 C C . THR A 1 101 ? 0.442 13.757 11.858 1.00 98.00 101 THR A C 1
ATOM 728 O O . THR A 1 101 ? -0.269 14.682 12.242 1.00 98.00 101 THR A O 1
ATOM 731 N N . SER A 1 102 ? 0.000 12.834 11.001 1.00 98.00 102 SER A N 1
ATOM 732 C CA . SER A 1 102 ? -1.390 12.738 10.560 1.00 98.00 102 SER A CA 1
ATOM 733 C C . SER A 1 102 ? -1.776 11.293 10.260 1.00 98.00 102 SER A C 1
ATOM 735 O O . SER A 1 102 ? -0.941 10.495 9.830 1.00 98.00 102 SER A O 1
ATOM 737 N N . ILE A 1 103 ? -3.060 10.991 10.451 1.00 98.44 103 ILE A N 1
ATOM 738 C CA . ILE A 1 103 ? -3.734 9.786 9.962 1.00 98.44 103 ILE A CA 1
ATOM 739 C C . ILE A 1 103 ? -5.060 10.252 9.359 1.00 98.44 103 ILE A C 1
ATOM 741 O O . ILE A 1 103 ? -5.796 10.982 10.024 1.00 98.44 103 ILE A O 1
ATOM 745 N N . SER A 1 104 ? -5.361 9.854 8.128 1.00 98.50 104 SER A N 1
ATOM 746 C CA . SER A 1 104 ? -6.658 10.089 7.488 1.00 98.50 104 SER A CA 1
ATOM 747 C C . SER A 1 104 ? -7.135 8.842 6.749 1.00 98.50 104 SER A C 1
ATOM 749 O O . SER A 1 104 ? -6.327 8.072 6.225 1.00 98.50 104 SER A O 1
ATOM 751 N N . ILE A 1 105 ? -8.453 8.641 6.743 1.00 98.56 105 ILE A N 1
ATOM 752 C CA . ILE A 1 105 ? -9.144 7.538 6.072 1.00 98.56 105 ILE A CA 1
ATOM 753 C C . ILE A 1 105 ? -10.164 8.140 5.110 1.00 98.56 105 ILE A C 1
ATOM 755 O O . ILE A 1 105 ? -10.845 9.087 5.478 1.00 98.56 105 ILE A O 1
ATOM 759 N N . GLU A 1 106 ? -10.265 7.573 3.911 1.00 98.44 106 GLU A N 1
ATOM 760 C CA . GLU A 1 106 ? -11.311 7.862 2.928 1.00 98.44 106 GLU A CA 1
ATOM 761 C C . GLU A 1 106 ? -11.988 6.546 2.531 1.00 98.44 106 GLU A C 1
ATOM 763 O O . GLU A 1 106 ? -11.326 5.605 2.071 1.00 98.44 106 GLU A O 1
ATOM 768 N N . THR A 1 107 ? -13.306 6.470 2.704 1.00 98.56 107 THR A N 1
ATOM 769 C CA . THR A 1 107 ? -14.094 5.267 2.370 1.00 98.56 107 THR A CA 1
ATOM 770 C C . THR A 1 107 ? -14.884 5.385 1.070 1.00 98.56 107 THR A C 1
ATOM 772 O O . THR A 1 107 ? -15.564 4.440 0.659 1.00 98.56 107 THR A O 1
ATOM 775 N N . PHE A 1 108 ? -14.812 6.532 0.396 1.00 98.12 108 PHE A N 1
ATOM 776 C CA . PHE A 1 108 ? -15.505 6.837 -0.855 1.00 98.12 108 PHE A CA 1
ATOM 777 C C . PHE A 1 108 ? -17.020 6.601 -0.763 1.00 98.12 108 PHE A C 1
ATOM 779 O O . PHE A 1 108 ? -17.640 6.112 -1.709 1.00 98.12 108 PHE A O 1
ATOM 786 N N . GLY A 1 109 ? -17.604 6.898 0.403 1.00 98.06 109 GLY A N 1
ATOM 787 C CA . GLY A 1 109 ? -19.028 6.700 0.690 1.00 98.06 109 GLY A CA 1
ATOM 788 C C . GLY A 1 109 ? -19.455 5.241 0.890 1.00 98.06 109 GLY A C 1
ATOM 789 O O . GLY A 1 109 ? -20.649 4.963 0.888 1.00 98.06 109 GLY A O 1
ATOM 790 N N . THR A 1 110 ? -18.510 4.308 1.045 1.00 98.62 110 THR A N 1
ATOM 791 C CA . THR A 1 110 ? -18.803 2.874 1.248 1.00 98.62 110 THR A CA 1
ATOM 792 C C . THR A 1 110 ? -18.685 2.420 2.705 1.00 98.62 110 THR A C 1
ATOM 794 O O . THR A 1 110 ? -18.931 1.253 3.005 1.00 98.62 110 THR A O 1
ATOM 797 N N . GLY A 1 111 ? -18.291 3.318 3.613 1.00 97.94 111 GLY A N 1
ATOM 798 C CA . GLY A 1 111 ? -18.130 3.022 5.033 1.00 97.94 111 GLY A CA 1
ATOM 799 C C . GLY A 1 111 ? -19.457 2.747 5.746 1.00 97.94 111 GLY A C 1
ATOM 800 O O . GLY A 1 111 ? -20.465 3.405 5.496 1.00 97.94 111 GLY A O 1
ATOM 801 N N . LYS A 1 112 ? -19.447 1.787 6.676 1.00 97.81 112 LYS A N 1
ATOM 802 C CA . LYS A 1 112 ? -20.551 1.524 7.622 1.00 97.81 112 LYS A CA 1
ATOM 803 C C . LYS A 1 112 ? -20.477 2.375 8.888 1.00 97.81 112 LYS A C 1
ATOM 805 O O . LYS A 1 112 ? -21.450 2.452 9.630 1.00 97.81 112 LYS A O 1
ATOM 810 N N . LEU A 1 113 ? -19.314 2.968 9.131 1.00 96.62 113 LEU A N 1
ATOM 811 C CA . LEU A 1 113 ? -19.023 3.897 10.213 1.00 96.62 113 LEU A CA 1
ATOM 812 C C . LEU A 1 113 ? -18.491 5.194 9.604 1.00 96.62 113 LEU A C 1
ATOM 814 O O . LEU A 1 113 ? -18.042 5.202 8.455 1.00 96.62 113 LEU A O 1
ATOM 818 N N . ASP A 1 114 ? -18.514 6.274 10.379 1.00 97.25 114 ASP A N 1
ATOM 819 C CA . ASP A 1 114 ? -17.821 7.493 9.989 1.00 97.25 114 ASP A CA 1
ATOM 820 C C . ASP A 1 114 ? -16.293 7.296 10.014 1.00 97.25 114 ASP A C 1
ATOM 822 O O . ASP A 1 114 ? -15.730 6.431 10.693 1.00 97.25 114 ASP A O 1
ATOM 826 N N . GLU A 1 115 ? -15.592 8.106 9.226 1.00 98.25 115 GLU A N 1
ATOM 827 C CA . GLU A 1 115 ? -14.134 8.010 9.099 1.00 98.25 115 GLU A CA 1
ATOM 828 C C . GLU A 1 115 ? -13.427 8.352 10.413 1.00 98.25 115 GLU A C 1
ATOM 830 O O . GLU A 1 115 ? -12.370 7.794 10.705 1.00 98.25 115 GLU A O 1
ATOM 835 N N . ALA A 1 116 ? -14.041 9.201 11.245 1.00 98.19 116 ALA A N 1
ATOM 836 C CA . ALA A 1 116 ? -13.560 9.501 12.587 1.00 98.19 116 ALA A CA 1
ATOM 837 C C . ALA A 1 116 ? -13.523 8.241 13.468 1.00 98.19 116 ALA A C 1
ATOM 839 O O . ALA A 1 116 ? -12.468 7.933 14.029 1.00 98.19 116 ALA A O 1
ATOM 840 N N . ARG A 1 117 ? -14.609 7.453 13.525 1.00 98.25 117 ARG A N 1
ATOM 841 C CA . ARG A 1 117 ? -14.623 6.198 14.286 1.00 98.25 117 ARG A CA 1
ATOM 842 C C . ARG A 1 117 ? -13.670 5.162 13.704 1.00 98.25 117 ARG A C 1
ATOM 844 O O . ARG A 1 117 ? -13.039 4.426 14.460 1.00 98.25 117 ARG A O 1
ATOM 851 N N . LEU A 1 118 ? -13.511 5.107 12.381 1.00 98.56 118 LEU A N 1
ATOM 852 C CA . LEU A 1 118 ? -12.509 4.230 11.765 1.00 98.56 118 LEU A CA 1
ATOM 853 C C . LEU A 1 118 ? -11.083 4.614 12.184 1.00 98.56 118 LEU A C 1
ATOM 855 O O . LEU A 1 118 ? -10.282 3.728 12.471 1.00 98.56 118 LEU A O 1
ATOM 859 N N . ILE A 1 119 ? -10.761 5.908 12.266 1.00 98.62 119 ILE A N 1
ATOM 860 C CA . ILE A 1 119 ? -9.448 6.375 12.739 1.00 98.62 119 ILE A CA 1
ATOM 861 C C . ILE A 1 119 ? -9.217 5.969 14.201 1.00 98.62 119 ILE A C 1
ATOM 863 O O . ILE A 1 119 ? -8.109 5.546 14.535 1.00 98.62 119 ILE A O 1
ATOM 867 N N . GLU A 1 120 ? -10.232 6.059 15.062 1.00 98.50 120 GLU A N 1
ATOM 868 C CA . GLU A 1 120 ? -10.147 5.589 16.453 1.00 98.50 120 GLU A CA 1
ATOM 869 C C . GLU A 1 120 ? -9.833 4.092 16.521 1.00 98.50 120 GLU A C 1
ATOM 871 O O . GLU A 1 120 ? -8.842 3.704 17.137 1.00 98.50 120 GLU A O 1
ATOM 876 N N . LEU A 1 121 ? -10.592 3.263 15.799 1.00 98.38 121 LEU A N 1
ATOM 877 C CA . LEU A 1 121 ? -10.345 1.820 15.717 1.00 98.38 121 LEU A CA 1
ATOM 878 C C . LEU A 1 121 ? -8.939 1.510 15.185 1.00 98.38 121 LEU A C 1
ATOM 880 O O . LEU A 1 121 ? -8.257 0.615 15.685 1.00 98.38 121 LEU A O 1
ATOM 884 N N . VAL A 1 122 ? -8.463 2.265 14.191 1.00 98.19 122 VAL A N 1
ATOM 885 C CA . VAL A 1 122 ? -7.100 2.096 13.678 1.00 98.19 122 VAL A CA 1
ATOM 886 C C . VAL A 1 122 ? -6.062 2.381 14.765 1.00 98.19 122 VAL A C 1
ATOM 888 O O . VAL A 1 122 ? -5.121 1.605 14.922 1.00 98.19 122 VAL A O 1
ATOM 891 N N . ARG A 1 123 ? -6.236 3.449 15.549 1.00 97.88 123 ARG A N 1
ATOM 892 C CA . ARG A 1 123 ? -5.329 3.782 16.660 1.00 97.88 123 ARG A CA 1
ATOM 893 C C . ARG A 1 123 ? -5.365 2.750 17.787 1.00 97.88 123 ARG A C 1
ATOM 895 O O . ARG A 1 123 ? -4.336 2.514 18.410 1.00 97.88 123 ARG A O 1
ATOM 902 N N . GLU A 1 124 ? -6.519 2.140 18.043 1.00 98.00 124 GLU A N 1
ATOM 903 C CA . GLU A 1 124 ? -6.689 1.110 19.075 1.00 98.00 124 GLU A CA 1
ATOM 904 C C . GLU A 1 124 ? -6.032 -0.227 18.686 1.00 98.00 124 GLU A C 1
ATOM 906 O O . GLU A 1 124 ? -5.477 -0.921 19.540 1.00 98.00 124 GLU A O 1
ATOM 911 N N . HIS A 1 125 ? -6.070 -0.601 17.402 1.00 98.50 125 HIS A N 1
ATOM 912 C CA . HIS A 1 125 ? -5.690 -1.949 16.956 1.00 98.50 125 HIS A CA 1
ATOM 913 C C . HIS A 1 125 ? -4.335 -2.059 16.243 1.00 98.50 125 HIS A C 1
ATOM 915 O O . HIS A 1 125 ? -3.812 -3.181 16.126 1.00 98.50 125 HIS A O 1
ATOM 921 N N . PHE A 1 126 ? -3.769 -0.938 15.783 1.00 98.69 126 PHE A N 1
ATOM 922 C CA . PHE A 1 126 ? -2.522 -0.889 15.019 1.00 98.69 126 PHE A CA 1
ATOM 923 C C . PHE A 1 126 ? -1.540 0.127 15.616 1.00 98.69 126 PHE A C 1
ATOM 925 O O . PHE A 1 126 ? -1.825 1.321 15.699 1.00 98.69 126 PHE A O 1
ATOM 932 N N . ASP A 1 127 ? -0.338 -0.335 15.970 1.00 98.44 127 ASP A N 1
ATOM 933 C CA . ASP A 1 127 ? 0.753 0.550 16.385 1.00 98.44 127 ASP A CA 1
ATOM 934 C C . ASP A 1 127 ? 1.481 1.089 15.150 1.00 98.44 127 ASP A C 1
ATOM 936 O O . ASP A 1 127 ? 2.269 0.388 14.511 1.00 98.44 127 ASP A O 1
ATOM 940 N N . LEU A 1 128 ? 1.194 2.345 14.801 1.00 98.56 128 LEU A N 1
ATOM 941 C CA . LEU A 1 128 ? 1.750 2.997 13.614 1.00 98.56 128 LEU A CA 1
ATOM 942 C C . LEU A 1 128 ? 3.067 3.744 13.874 1.00 98.56 128 LEU A C 1
ATOM 944 O O . LEU A 1 128 ? 3.548 4.456 12.990 1.00 98.56 128 LEU A O 1
ATOM 948 N N . ARG A 1 129 ? 3.694 3.591 15.044 1.00 98.56 129 ARG A N 1
ATOM 949 C CA . ARG A 1 129 ? 5.052 4.109 15.278 1.00 98.56 129 ARG A CA 1
ATOM 950 C C . ARG A 1 129 ? 6.076 3.223 14.566 1.00 98.56 129 ARG A C 1
ATOM 952 O O . ARG A 1 129 ? 5.869 2.014 14.535 1.00 98.56 129 ARG A O 1
ATOM 959 N N . PRO A 1 130 ? 7.222 3.736 14.077 1.00 98.19 130 PRO A N 1
ATOM 960 C CA . PRO A 1 130 ? 8.191 2.946 13.309 1.00 98.19 130 PRO A CA 1
ATOM 961 C C . PRO A 1 130 ? 8.578 1.595 13.928 1.00 98.19 130 PRO A C 1
ATOM 963 O O . PRO A 1 130 ? 8.614 0.591 13.224 1.00 98.19 130 PRO A O 1
ATOM 966 N N . TYR A 1 131 ? 8.805 1.543 15.245 1.00 98.00 131 TYR A N 1
ATOM 967 C CA . TYR A 1 131 ? 9.073 0.281 15.944 1.00 98.00 131 TYR A CA 1
ATOM 968 C C . TYR A 1 131 ? 7.855 -0.660 15.949 1.00 98.00 131 TYR A C 1
ATOM 970 O O . TYR A 1 131 ? 7.996 -1.852 15.683 1.00 98.00 131 TYR A O 1
ATOM 978 N N . GLY A 1 132 ? 6.656 -0.117 16.173 1.00 98.62 132 GLY A N 1
ATOM 979 C CA . GLY A 1 132 ? 5.390 -0.843 16.074 1.00 98.62 132 GLY A CA 1
ATOM 980 C C . GLY A 1 132 ? 5.169 -1.451 14.691 1.00 98.62 132 GLY A C 1
ATOM 981 O O . GLY A 1 132 ? 4.839 -2.629 14.600 1.00 98.62 132 GLY A O 1
ATOM 982 N N . LEU A 1 133 ? 5.465 -0.709 13.615 1.00 98.62 133 LEU A N 1
ATOM 983 C CA . LEU A 1 133 ? 5.377 -1.205 12.234 1.00 98.62 133 LEU A CA 1
ATOM 984 C C . LEU A 1 133 ? 6.253 -2.446 12.012 1.00 98.62 133 LEU A C 1
ATOM 986 O O . LEU A 1 133 ? 5.826 -3.407 11.372 1.00 98.62 133 LEU A O 1
ATOM 990 N N . ILE A 1 134 ? 7.482 -2.415 12.536 1.00 98.62 134 ILE A N 1
ATOM 991 C CA . ILE A 1 134 ? 8.453 -3.506 12.405 1.00 98.62 134 ILE A CA 1
ATOM 992 C C . ILE A 1 134 ? 7.974 -4.751 13.149 1.00 98.62 134 ILE A C 1
ATOM 994 O O . ILE A 1 134 ? 8.002 -5.839 12.575 1.00 98.62 134 ILE A O 1
ATOM 998 N N . GLN A 1 135 ? 7.525 -4.586 14.395 1.00 98.69 135 GLN A N 1
ATOM 999 C CA . GLN A 1 135 ? 7.066 -5.689 15.242 1.00 98.69 135 GLN A CA 1
ATOM 1000 C C . GLN A 1 135 ? 5.751 -6.289 14.735 1.00 98.69 135 GLN A C 1
ATOM 1002 O O . GLN A 1 135 ? 5.629 -7.503 14.622 1.00 98.69 135 GLN A O 1
ATOM 1007 N N . MET A 1 136 ? 4.786 -5.440 14.374 1.00 98.50 136 MET A N 1
ATOM 1008 C CA . MET A 1 136 ? 3.457 -5.853 13.918 1.00 98.50 136 MET A CA 1
ATOM 1009 C C . MET A 1 136 ? 3.508 -6.703 12.646 1.00 98.50 136 MET A C 1
ATOM 1011 O O . MET A 1 136 ? 2.689 -7.600 12.481 1.00 98.50 136 MET A O 1
ATOM 1015 N N . LEU A 1 137 ? 4.451 -6.420 11.745 1.00 98.69 137 LEU A N 1
ATOM 1016 C CA . LEU A 1 137 ? 4.561 -7.090 10.447 1.00 98.69 137 LEU A CA 1
ATOM 1017 C C . LEU A 1 137 ? 5.773 -8.030 10.346 1.00 98.69 137 LEU A C 1
ATOM 1019 O O . LEU A 1 137 ? 6.031 -8.565 9.265 1.00 98.69 137 LEU A O 1
ATOM 1023 N N . ASP A 1 138 ? 6.514 -8.221 11.443 1.00 98.50 138 ASP A N 1
ATOM 1024 C CA . ASP A 1 138 ? 7.729 -9.041 11.510 1.00 98.50 138 ASP A CA 1
ATOM 1025 C C . ASP A 1 138 ? 8.689 -8.728 10.340 1.00 98.50 138 ASP A C 1
ATOM 1027 O O . ASP A 1 138 ? 8.931 -9.543 9.444 1.00 98.50 138 ASP A O 1
ATOM 1031 N N . LEU A 1 139 ? 9.147 -7.472 10.268 1.00 98.75 139 LEU A N 1
ATOM 1032 C CA . LEU A 1 139 ? 9.853 -6.940 9.092 1.00 98.75 139 LEU A CA 1
ATOM 1033 C C . LEU A 1 139 ? 11.374 -7.167 9.106 1.00 98.75 139 LEU A C 1
ATOM 1035 O O . LEU A 1 139 ? 12.027 -6.990 8.075 1.00 98.75 139 LEU A O 1
ATOM 1039 N N . GLU A 1 140 ? 11.975 -7.573 10.221 1.00 98.38 140 GLU A N 1
ATOM 1040 C CA . GLU A 1 140 ? 13.429 -7.801 10.328 1.00 98.38 140 GLU A CA 1
ATOM 1041 C C . GLU A 1 140 ? 13.843 -9.172 9.779 1.00 98.38 140 GLU A C 1
ATOM 1043 O O . GLU A 1 140 ? 14.503 -9.981 10.426 1.00 98.38 140 GLU A O 1
ATOM 1048 N N . ARG A 1 141 ? 13.441 -9.439 8.535 1.00 98.44 141 ARG A N 1
ATOM 1049 C CA . ARG A 1 141 ? 13.676 -10.698 7.829 1.00 98.44 141 ARG A CA 1
ATOM 1050 C C . ARG A 1 141 ? 14.045 -10.450 6.367 1.00 98.44 141 ARG A C 1
ATOM 1052 O O . ARG A 1 141 ? 13.645 -9.438 5.784 1.00 98.44 141 ARG A O 1
ATOM 1059 N N . PRO A 1 142 ? 14.754 -11.385 5.715 1.00 98.25 142 PRO A N 1
ATOM 1060 C CA . PRO A 1 142 ? 15.116 -11.277 4.302 1.00 98.25 142 PRO A CA 1
ATOM 1061 C C . PRO A 1 142 ? 13.936 -11.612 3.361 1.00 98.25 142 PRO A C 1
ATOM 1063 O O . PRO A 1 142 ? 14.028 -12.502 2.523 1.00 98.25 142 PRO A O 1
ATOM 1066 N N . ILE A 1 143 ? 12.815 -10.890 3.478 1.00 98.62 143 ILE A N 1
ATOM 1067 C CA . ILE A 1 143 ? 11.546 -11.173 2.767 1.00 98.62 143 ILE A CA 1
ATOM 1068 C C . ILE A 1 143 ? 11.284 -10.267 1.549 1.00 98.62 143 ILE A C 1
ATOM 1070 O O . ILE A 1 143 ? 10.236 -10.355 0.918 1.00 98.62 143 ILE A O 1
ATOM 1074 N N . TYR A 1 144 ? 12.216 -9.372 1.211 1.00 98.75 144 TYR A N 1
ATOM 1075 C CA . TYR A 1 144 ? 11.955 -8.267 0.276 1.00 98.75 144 TYR A CA 1
ATOM 1076 C C . TYR A 1 144 ? 12.304 -8.551 -1.187 1.00 98.75 144 TYR A C 1
ATOM 1078 O O . TYR A 1 144 ? 11.803 -7.869 -2.073 1.00 98.75 144 TYR A O 1
ATOM 1086 N N . GLN A 1 145 ? 13.157 -9.536 -1.478 1.00 98.38 145 GLN A N 1
ATOM 1087 C CA . GLN A 1 145 ? 13.543 -9.827 -2.865 1.00 98.38 145 GLN A CA 1
ATOM 1088 C C . GLN A 1 145 ? 12.328 -10.152 -3.760 1.00 98.38 145 GLN A C 1
ATOM 1090 O O . GLN A 1 145 ? 12.248 -9.598 -4.859 1.00 98.38 145 GLN A O 1
ATOM 1095 N N . PRO A 1 146 ? 11.344 -10.964 -3.315 1.00 98.50 146 PRO A N 1
ATOM 1096 C CA . PRO A 1 146 ? 10.165 -11.263 -4.124 1.00 98.50 146 PRO A CA 1
ATOM 1097 C C . PRO A 1 146 ? 9.246 -10.063 -4.373 1.00 98.50 146 PRO A C 1
ATOM 1099 O O . PRO A 1 146 ? 8.408 -10.149 -5.268 1.00 98.50 146 PRO A O 1
ATOM 1102 N N . THR A 1 147 ? 9.356 -8.968 -3.608 1.00 98.62 147 THR A N 1
ATOM 1103 C CA . THR A 1 147 ? 8.494 -7.784 -3.779 1.00 98.62 147 THR A CA 1
ATOM 1104 C C . THR A 1 147 ? 8.963 -6.880 -4.920 1.00 98.62 147 THR A C 1
ATOM 1106 O O . THR A 1 147 ? 8.176 -6.105 -5.441 1.00 98.62 147 THR A O 1
ATOM 1109 N N . ALA A 1 148 ? 10.237 -6.970 -5.324 1.00 98.50 148 ALA A N 1
ATOM 1110 C CA . ALA A 1 148 ? 10.878 -6.032 -6.252 1.00 98.50 148 ALA A CA 1
ATOM 1111 C C . ALA A 1 148 ? 10.397 -6.132 -7.718 1.00 98.50 148 ALA A C 1
ATOM 1113 O O . ALA A 1 148 ? 10.866 -5.381 -8.575 1.00 98.50 148 ALA A O 1
ATOM 1114 N N . ALA A 1 149 ? 9.486 -7.062 -8.010 1.00 98.50 149 ALA A N 1
ATOM 1115 C CA . ALA A 1 149 ? 8.783 -7.192 -9.277 1.00 98.50 149 ALA A CA 1
ATOM 1116 C C . ALA A 1 149 ? 7.357 -7.705 -9.025 1.00 98.50 149 ALA A C 1
ATOM 1118 O O . ALA A 1 149 ? 7.100 -8.387 -8.033 1.00 98.50 149 ALA A O 1
ATOM 1119 N N . TYR A 1 150 ? 6.448 -7.408 -9.958 1.00 98.31 150 TYR A N 1
ATOM 1120 C CA . TYR A 1 150 ? 5.042 -7.841 -9.925 1.00 98.31 150 TYR A CA 1
ATOM 1121 C C . TYR A 1 150 ? 4.207 -7.281 -8.763 1.00 98.31 150 TYR A C 1
ATOM 1123 O O . TYR A 1 150 ? 3.184 -7.859 -8.405 1.00 98.31 150 TYR A O 1
ATOM 1131 N N . GLY A 1 151 ? 4.618 -6.137 -8.215 1.00 98.56 151 GLY A N 1
ATOM 1132 C CA . GLY A 1 151 ? 3.877 -5.430 -7.177 1.00 98.56 151 GLY A CA 1
ATOM 1133 C C . GLY A 1 151 ? 4.182 -5.929 -5.765 1.00 98.56 151 GLY A C 1
ATOM 1134 O O . GLY A 1 151 ? 4.432 -7.114 -5.520 1.00 98.56 151 GLY A O 1
ATOM 1135 N N . HIS A 1 152 ? 4.142 -4.986 -4.825 1.00 98.88 152 HIS A N 1
ATOM 1136 C CA . HIS A 1 152 ? 4.303 -5.240 -3.396 1.00 98.88 152 HIS A CA 1
ATOM 1137 C C . HIS A 1 152 ? 2.984 -5.652 -2.725 1.00 98.88 152 HIS A C 1
ATOM 1139 O O . HIS A 1 152 ? 3.004 -6.226 -1.637 1.00 98.88 152 HIS A O 1
ATOM 1145 N N . PHE A 1 153 ? 1.846 -5.355 -3.359 1.00 98.88 153 PHE A N 1
ATOM 1146 C CA . PHE A 1 153 ? 0.507 -5.555 -2.807 1.00 98.88 153 PHE A CA 1
ATOM 1147 C C . PHE A 1 153 ? -0.328 -6.517 -3.654 1.00 98.88 153 PHE A C 1
ATOM 1149 O O . PHE A 1 153 ? -0.124 -6.648 -4.859 1.00 98.88 153 PHE A O 1
ATOM 1156 N N . GLY A 1 154 ? -1.296 -7.178 -3.016 1.00 98.38 154 GLY A N 1
ATOM 1157 C CA . GLY A 1 154 ? -2.223 -8.118 -3.658 1.00 98.38 154 GLY A CA 1
ATOM 1158 C C . GLY A 1 154 ? -1.724 -9.564 -3.763 1.00 98.38 154 GLY A C 1
ATOM 1159 O O . GLY A 1 154 ? -2.361 -10.373 -4.431 1.00 98.38 154 GLY A O 1
ATOM 1160 N N . ARG A 1 155 ? -0.611 -9.901 -3.100 1.00 98.38 155 ARG A N 1
ATOM 1161 C CA . ARG A 1 155 ? 0.021 -11.232 -3.102 1.00 98.38 155 ARG A CA 1
ATOM 1162 C C . ARG A 1 155 ? 0.082 -11.807 -1.688 1.00 98.38 155 ARG A C 1
ATOM 1164 O O . ARG A 1 155 ? 0.794 -11.281 -0.841 1.00 98.38 155 ARG A O 1
ATOM 1171 N N . ASN A 1 156 ? -0.681 -12.865 -1.421 1.00 96.62 156 ASN A N 1
ATOM 1172 C CA . ASN A 1 156 ? -0.965 -13.327 -0.055 1.00 96.62 156 ASN A CA 1
ATOM 1173 C C . ASN A 1 156 ? 0.245 -13.899 0.713 1.00 96.62 156 ASN A C 1
ATOM 1175 O O . ASN A 1 156 ? 0.114 -14.165 1.903 1.00 96.62 156 ASN A O 1
ATOM 1179 N N . GLU A 1 157 ? 1.411 -14.082 0.087 1.00 96.00 157 GLU A N 1
ATOM 1180 C CA . GLU A 1 157 ? 2.622 -14.542 0.782 1.00 96.00 157 GLU A CA 1
ATOM 1181 C C . GLU A 1 157 ? 3.271 -13.500 1.716 1.00 96.00 157 GLU A C 1
ATOM 1183 O O . GLU A 1 157 ? 4.218 -13.831 2.431 1.00 96.00 157 GLU A O 1
ATOM 1188 N N . PHE A 1 158 ? 2.804 -12.246 1.717 1.00 98.56 158 PHE A N 1
ATOM 1189 C CA . PHE A 1 158 ? 3.427 -11.163 2.482 1.00 98.56 158 PHE A CA 1
ATOM 1190 C C . PHE A 1 158 ? 2.688 -10.825 3.789 1.00 98.56 158 PHE A C 1
ATOM 1192 O O . PHE A 1 158 ? 1.458 -10.816 3.802 1.00 98.56 158 PHE A O 1
ATOM 1199 N N . PRO A 1 159 ? 3.399 -10.452 4.876 1.00 98.50 159 PRO A N 1
ATOM 1200 C CA . PRO A 1 159 ? 2.774 -10.183 6.179 1.00 98.50 159 PRO A CA 1
ATOM 1201 C C . PRO A 1 159 ? 1.682 -9.107 6.140 1.00 98.50 159 PRO A C 1
ATOM 1203 O O . PRO A 1 159 ? 0.613 -9.279 6.715 1.00 98.50 159 PRO A O 1
ATOM 1206 N N . TRP A 1 160 ? 1.909 -8.020 5.395 1.00 98.88 160 TRP A N 1
ATOM 1207 C CA . TRP A 1 160 ? 0.945 -6.922 5.241 1.00 98.88 160 TRP A CA 1
ATOM 1208 C C . TRP A 1 160 ? -0.279 -7.276 4.384 1.00 98.88 160 TRP A C 1
ATOM 1210 O O . TRP A 1 160 ? -1.181 -6.456 4.221 1.00 98.88 160 TRP A O 1
ATOM 1220 N N . GLU A 1 161 ? -0.330 -8.484 3.825 1.00 98.81 161 GLU A N 1
ATOM 1221 C CA . GLU A 1 161 ? -1.497 -9.015 3.124 1.00 98.81 161 GLU A CA 1
ATOM 1222 C C . GLU A 1 161 ? -2.366 -9.901 4.030 1.00 98.81 161 GLU A C 1
ATOM 1224 O O . GLU A 1 161 ? -3.415 -10.363 3.584 1.00 98.81 161 GLU A O 1
ATOM 1229 N N . SER A 1 162 ? -1.992 -10.110 5.292 1.00 98.62 162 SER A N 1
ATOM 1230 C CA . SER A 1 162 ? -2.842 -10.794 6.267 1.00 98.62 162 SER A CA 1
ATOM 1231 C C . SER A 1 162 ? -4.094 -9.972 6.614 1.00 98.62 162 SER A C 1
ATOM 1233 O O . SER A 1 162 ? -4.083 -8.740 6.583 1.00 98.62 162 SER A O 1
ATOM 1235 N N . THR A 1 163 ? -5.187 -10.661 6.947 1.00 98.75 163 THR A N 1
ATOM 1236 C CA . THR A 1 163 ? -6.467 -10.073 7.389 1.00 98.75 163 THR A CA 1
ATOM 1237 C C . THR A 1 163 ? -6.838 -10.504 8.811 1.00 98.75 163 THR A C 1
ATOM 1239 O O . THR A 1 163 ? -8.007 -10.637 9.155 1.00 98.75 163 THR A O 1
ATOM 1242 N N . ASP A 1 164 ? -5.836 -10.772 9.639 1.00 98.44 164 ASP A N 1
ATOM 1243 C CA . ASP A 1 164 ? -5.958 -11.298 11.003 1.00 98.44 164 ASP A CA 1
ATOM 1244 C C . ASP A 1 164 ? -6.536 -10.298 12.019 1.00 98.44 164 ASP A C 1
ATOM 1246 O O . ASP A 1 164 ? -6.955 -10.696 13.103 1.00 98.44 164 ASP A O 1
ATOM 1250 N N . LYS A 1 165 ? -6.618 -9.007 11.679 1.00 98.56 165 LYS A N 1
ATOM 1251 C CA . LYS A 1 165 ? -7.262 -7.975 12.510 1.00 98.56 165 LYS A CA 1
ATOM 1252 C C . LYS A 1 165 ? -8.731 -7.754 12.150 1.00 98.56 165 LYS A C 1
ATOM 1254 O O . LYS A 1 165 ? -9.408 -7.017 12.863 1.00 98.56 165 LYS A O 1
ATOM 1259 N N . ALA A 1 166 ? -9.230 -8.370 11.078 1.00 98.62 166 ALA A N 1
ATOM 1260 C CA . ALA A 1 166 ? -10.574 -8.126 10.566 1.00 98.62 166 ALA A CA 1
ATOM 1261 C C . ALA A 1 166 ? -11.668 -8.434 11.605 1.00 98.62 166 ALA A C 1
ATOM 1263 O O . ALA A 1 166 ? -12.517 -7.583 11.865 1.00 98.62 166 ALA A O 1
ATOM 1264 N N . ASP A 1 167 ? -11.608 -9.598 12.256 1.00 98.44 167 ASP A N 1
ATOM 1265 C CA . ASP A 1 167 ? -12.603 -9.995 13.263 1.00 98.44 167 ASP A CA 1
ATOM 1266 C C . ASP A 1 167 ? -12.565 -9.088 14.499 1.00 98.44 167 ASP A C 1
ATOM 1268 O O . ASP A 1 167 ? -13.608 -8.679 15.005 1.00 98.44 167 ASP A O 1
ATOM 1272 N N . ALA A 1 168 ? -11.363 -8.716 14.954 1.00 98.44 168 ALA A N 1
ATOM 1273 C CA . ALA A 1 168 ? -11.191 -7.803 16.082 1.00 98.44 168 ALA A CA 1
ATOM 1274 C C . ALA A 1 168 ? -11.764 -6.410 15.778 1.00 98.44 168 ALA A C 1
ATOM 1276 O O . ALA A 1 168 ? -12.482 -5.851 16.606 1.00 98.44 168 ALA A O 1
ATOM 1277 N N . LEU A 1 169 ? -11.504 -5.881 14.577 1.00 98.56 169 LEU A N 1
ATOM 1278 C CA . LEU A 1 169 ? -12.073 -4.613 14.120 1.00 98.56 169 LEU A CA 1
ATOM 1279 C C . LEU A 1 169 ? -13.594 -4.674 14.026 1.00 98.56 169 LEU A C 1
ATOM 1281 O O . LEU A 1 169 ? -14.278 -3.749 14.456 1.00 98.56 169 LEU A O 1
ATOM 1285 N N . ARG A 1 170 ? -14.128 -5.762 13.469 1.00 98.31 170 ARG A N 1
ATOM 1286 C CA . ARG A 1 170 ? -15.567 -5.954 13.320 1.00 98.31 170 ARG A CA 1
ATOM 1287 C C . ARG A 1 170 ? -16.269 -6.018 14.679 1.00 98.31 170 ARG A C 1
ATOM 1289 O O . ARG A 1 170 ? -17.266 -5.329 14.882 1.00 98.31 170 ARG A O 1
ATOM 1296 N N . ALA A 1 171 ? -15.702 -6.761 15.627 1.00 98.06 171 ALA A N 1
ATOM 1297 C CA . ALA A 1 171 ? -16.210 -6.839 16.991 1.00 98.06 171 ALA A CA 1
ATOM 1298 C C . ALA A 1 171 ? -16.164 -5.474 17.702 1.00 98.06 171 ALA A C 1
ATOM 1300 O O . ALA A 1 171 ? -17.153 -5.066 18.308 1.00 98.06 171 ALA A O 1
ATOM 1301 N 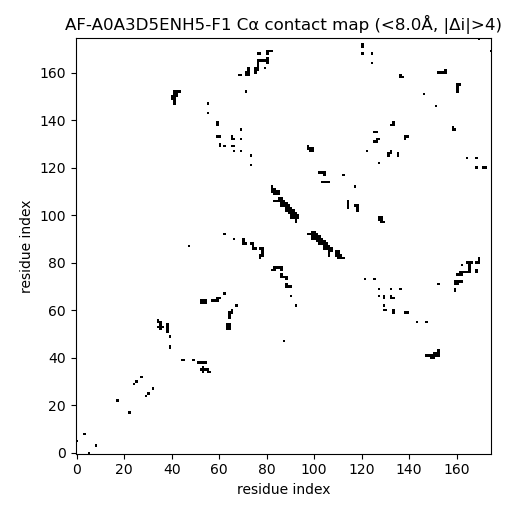N . ALA A 1 172 ? -15.058 -4.732 17.582 1.00 97.62 172 ALA A N 1
ATOM 1302 C CA . ALA A 1 172 ? -14.910 -3.391 18.157 1.00 97.62 172 ALA A CA 1
ATOM 1303 C C . ALA A 1 172 ? -15.826 -2.336 17.500 1.00 97.62 172 ALA A C 1
ATOM 1305 O O . ALA A 1 172 ? -16.175 -1.327 18.120 1.00 97.62 172 ALA A O 1
ATOM 1306 N N . ALA A 1 173 ? -16.246 -2.581 16.257 1.00 96.56 173 ALA A N 1
ATOM 1307 C CA . ALA A 1 173 ? -17.262 -1.812 15.544 1.00 96.56 173 ALA A CA 1
ATOM 1308 C C . ALA A 1 173 ? -18.708 -2.186 15.928 1.00 96.56 173 ALA A C 1
ATOM 1310 O O . ALA A 1 173 ? -19.630 -1.467 15.547 1.00 96.56 173 ALA A O 1
ATOM 1311 N N . GLY A 1 174 ? -18.920 -3.285 16.664 1.00 95.75 174 GLY A N 1
ATOM 1312 C CA . GLY A 1 174 ? -20.249 -3.778 17.039 1.00 95.75 174 GLY A CA 1
ATOM 1313 C C . GLY A 1 174 ? -21.036 -4.429 15.893 1.00 95.75 174 GLY A C 1
ATOM 1314 O O . GLY A 1 174 ? -22.264 -4.330 15.881 1.00 95.75 174 GLY A O 1
ATOM 1315 N N . LEU A 1 175 ? -20.349 -5.055 14.924 1.00 90.31 175 LEU A N 1
ATOM 1316 C CA . LEU A 1 175 ? -20.927 -5.641 13.699 1.00 90.31 175 LEU A CA 1
ATOM 1317 C C . LEU A 1 175 ? -20.704 -7.154 13.550 1.00 90.31 175 LEU A C 1
ATOM 1319 O O . LEU A 1 175 ? -19.879 -7.735 14.280 1.00 90.31 175 LEU A O 1
#

Radius of gyration: 18.98 Å; Cα contacts (8 Å, |Δi|>4): 199; chains: 1; bounding box: 42×32×54 Å

Foldseek 3Di:
DVPDDPVVDDPPDDDCDPVVPDDDDDDCRVPNDDAQPCQCQQAPVPPADAPRQGAPPDALLPCSHLVSLLQLLLQLLCVLLVQFVGKGWDWADDPPDQDTPDIWMDRVPGGPDDRVVSVVLCVVQARSGSVSSCVQQVRPDPPCPVSRPRHVDDDCVGSSNDNVCSNVSNVVVVD